Protein AF-T0HQ98-F1 (afdb_monomer)

Radius of gyration: 14.95 Å; Cα contacts (8 Å, |Δi|>4): 77; chains: 1; bounding box: 29×16×47 Å

Organism: NCBI:txid1096930

Solvent-accessible surface area (backbone atoms only — not comparable to full-atom values): 3412 Å² total; per-residue (Å²): 115,47,70,70,48,32,63,55,30,53,43,43,30,67,76,68,12,58,91,39,38,57,53,64,91,39,85,64,21,30,30,50,57,40,51,50,49,33,52,52,29,50,53,61,39,28,51,60,83,59,97,62,25,68,70,71,85,84,95,129

Sequence (60 aa):
MALALIPLLLGTIVLVHGVNGFFFDGTGGGWEYPAFWSIALLVLALIGDGAHTLVPTRRN

pLDDT: mean 91.81, std 8.1, range [65.31, 98.44]

Mean predicted aligned error: 3.57 Å

Secondary structure (DSSP, 8-state):
-HHHHHHHHHHHIIIIITTT-SSTTSTT-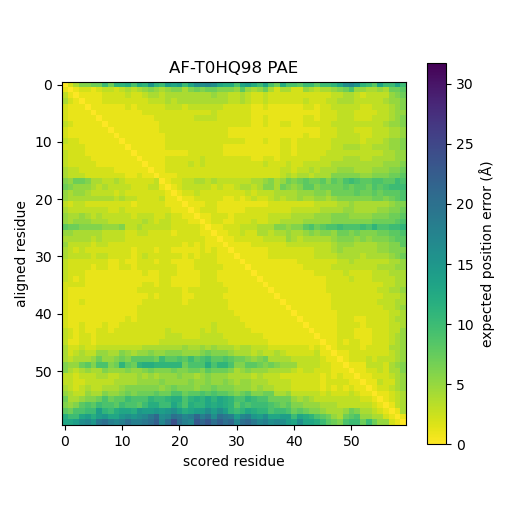-THHHHHHHHHHHHHHT-SSSSS-S------

Structure (mmCIF, N/CA/C/O backbone):
data_AF-T0HQ98-F1
#
_entry.id   AF-T0HQ98-F1
#
loop_
_atom_site.group_PDB
_atom_site.id
_atom_site.type_symbol
_atom_site.label_atom_id
_atom_site.label_alt_id
_atom_site.label_comp_id
_atom_site.label_asym_id
_atom_site.label_entity_id
_atom_site.label_seq_id
_atom_site.pdbx_PDB_ins_code
_atom_site.Cartn_x
_atom_site.Cartn_y
_atom_site.Cartn_z
_atom_site.occupancy
_atom_site.B_iso_or_equiv
_atom_site.auth_seq_id
_atom_site.auth_comp_id
_atom_site.auth_asym_id
_atom_site.auth_atom_id
_atom_site.pdbx_PDB_model_num
ATOM 1 N N . MET A 1 1 ? 2.588 -7.336 10.842 1.00 72.31 1 MET A N 1
ATOM 2 C CA . MET A 1 1 ? 3.601 -7.641 9.805 1.00 72.31 1 MET A CA 1
ATOM 3 C C . MET A 1 1 ? 3.252 -7.082 8.428 1.00 72.31 1 MET A C 1
ATOM 5 O O . MET A 1 1 ? 4.169 -6.638 7.757 1.00 72.31 1 MET A O 1
ATOM 9 N N . ALA A 1 2 ? 1.974 -6.995 8.030 1.00 86.38 2 ALA A N 1
ATOM 10 C CA . ALA A 1 2 ? 1.582 -6.461 6.716 1.00 86.38 2 ALA A CA 1
ATOM 11 C C . ALA A 1 2 ? 2.122 -5.046 6.399 1.00 86.38 2 ALA A C 1
ATOM 13 O O . ALA A 1 2 ? 2.719 -4.855 5.345 1.00 86.38 2 ALA A O 1
ATOM 14 N N . LEU A 1 3 ? 2.011 -4.080 7.325 1.00 93.19 3 LEU A N 1
ATOM 15 C CA . LEU A 1 3 ? 2.494 -2.706 7.096 1.00 93.19 3 LEU A CA 1
ATOM 16 C C . LEU A 1 3 ? 4.000 -2.614 6.810 1.00 93.19 3 LEU A C 1
ATOM 18 O O . LEU A 1 3 ? 4.420 -1.756 6.045 1.00 93.19 3 LEU A O 1
ATOM 22 N N . ALA A 1 4 ? 4.814 -3.498 7.393 1.00 95.25 4 ALA A N 1
ATOM 23 C CA . ALA A 1 4 ? 6.267 -3.471 7.217 1.00 95.25 4 ALA A CA 1
ATOM 24 C C . ALA A 1 4 ? 6.700 -3.873 5.797 1.00 95.25 4 ALA A C 1
ATOM 26 O O . ALA A 1 4 ? 7.775 -3.486 5.348 1.00 95.25 4 ALA A O 1
ATOM 27 N N . LEU A 1 5 ? 5.862 -4.628 5.084 1.00 96.56 5 LEU A N 1
ATOM 28 C CA . LEU A 1 5 ? 6.139 -5.051 3.714 1.00 96.56 5 LEU A CA 1
ATOM 29 C C . LEU A 1 5 ? 5.769 -3.980 2.681 1.00 96.56 5 LEU A C 1
ATOM 31 O O . LEU A 1 5 ? 6.298 -4.013 1.576 1.00 96.56 5 LEU A O 1
ATOM 35 N N . ILE A 1 6 ? 4.921 -3.003 3.025 1.00 98.19 6 ILE A N 1
ATOM 36 C CA . ILE A 1 6 ? 4.514 -1.949 2.084 1.00 98.19 6 ILE A CA 1
ATOM 37 C C . ILE A 1 6 ? 5.722 -1.103 1.637 1.00 98.19 6 ILE A C 1
ATOM 39 O O . ILE A 1 6 ? 5.935 -1.004 0.431 1.00 98.19 6 ILE A O 1
ATOM 43 N N . PRO A 1 7 ? 6.579 -0.554 2.529 1.00 97.81 7 PRO A N 1
ATOM 44 C CA . PRO A 1 7 ? 7.764 0.191 2.098 1.00 97.81 7 PRO A CA 1
ATOM 45 C C . PRO A 1 7 ? 8.733 -0.643 1.256 1.00 97.81 7 PRO A C 1
ATOM 47 O O . PRO A 1 7 ? 9.344 -0.114 0.334 1.00 97.81 7 PRO A O 1
ATOM 50 N N . LEU A 1 8 ? 8.853 -1.945 1.542 1.00 97.38 8 LEU A N 1
ATOM 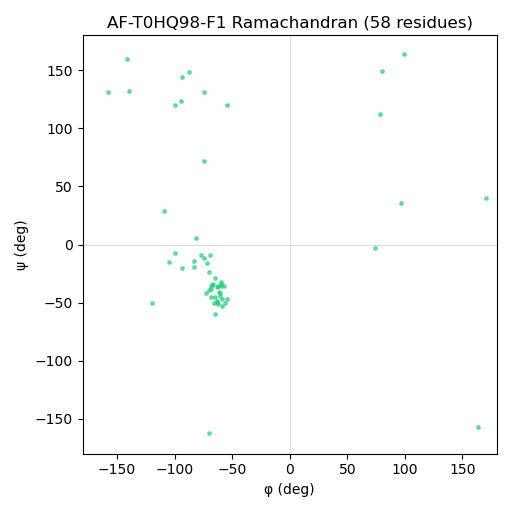51 C CA . LEU A 1 8 ? 9.675 -2.858 0.750 1.00 97.38 8 LEU A CA 1
ATOM 52 C C . LEU A 1 8 ? 9.148 -2.964 -0.687 1.00 97.38 8 LEU A C 1
ATOM 54 O O . LEU A 1 8 ? 9.919 -2.787 -1.625 1.00 97.38 8 LEU A O 1
ATOM 58 N N . LEU A 1 9 ? 7.846 -3.207 -0.862 1.00 97.94 9 LEU A N 1
ATOM 59 C CA . LEU A 1 9 ? 7.223 -3.336 -2.182 1.00 97.94 9 LEU A CA 1
ATOM 60 C C . LEU A 1 9 ? 7.198 -2.007 -2.946 1.00 97.94 9 LEU A C 1
ATOM 62 O O . LEU A 1 9 ? 7.471 -1.983 -4.140 1.00 97.94 9 LEU A O 1
ATOM 66 N N . LEU A 1 10 ? 6.957 -0.881 -2.272 1.00 98.19 10 LEU A N 1
ATOM 67 C CA . LEU A 1 10 ? 7.111 0.436 -2.896 1.00 98.19 10 LEU A CA 1
ATOM 68 C C . LEU A 1 10 ? 8.570 0.692 -3.311 1.00 98.19 10 LEU A C 1
ATOM 70 O O . LEU A 1 10 ? 8.826 1.254 -4.375 1.00 98.19 10 LEU A O 1
ATOM 74 N N . GLY A 1 11 ? 9.529 0.219 -2.513 1.00 97.75 11 GLY A N 1
ATOM 75 C CA . GLY A 1 11 ? 10.947 0.230 -2.852 1.00 97.75 11 GLY A CA 1
ATOM 76 C C . GLY A 1 11 ? 11.259 -0.571 -4.116 1.00 97.75 11 GLY A C 1
ATOM 77 O O . GLY A 1 11 ? 12.006 -0.080 -4.957 1.00 97.75 11 GLY A O 1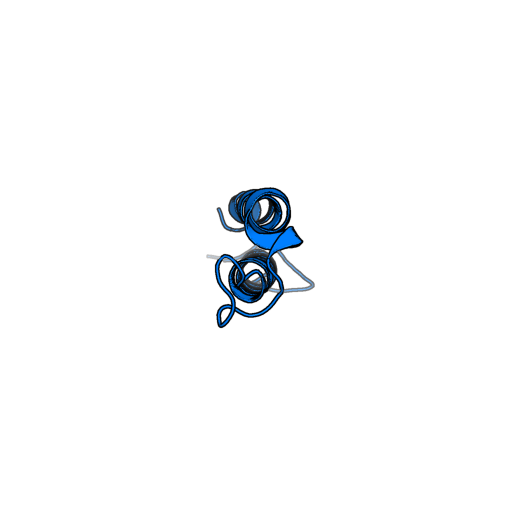
ATOM 78 N N . THR A 1 12 ? 10.666 -1.754 -4.314 1.00 96.81 12 THR A N 1
ATOM 79 C CA . THR A 1 12 ? 10.886 -2.525 -5.553 1.00 96.81 12 THR A CA 1
ATOM 80 C C . THR A 1 12 ? 10.278 -1.839 -6.775 1.00 96.81 12 THR A C 1
ATOM 82 O O . THR A 1 12 ? 10.889 -1.862 -7.844 1.00 96.81 12 THR A O 1
ATOM 85 N N . ILE A 1 13 ? 9.138 -1.152 -6.624 1.00 97.62 13 ILE A N 1
ATOM 86 C CA . ILE A 1 13 ? 8.576 -0.313 -7.692 1.00 97.62 13 ILE A CA 1
ATOM 87 C C . ILE A 1 13 ? 9.591 0.760 -8.093 1.00 97.62 13 ILE A C 1
ATOM 89 O O . ILE A 1 13 ? 9.934 0.857 -9.264 1.00 97.62 13 ILE A O 1
ATOM 93 N N . VAL A 1 14 ? 10.113 1.542 -7.145 1.00 97.00 14 VAL A N 1
ATOM 94 C CA . VAL A 1 14 ? 10.989 2.685 -7.465 1.00 97.00 14 VAL A CA 1
ATOM 95 C C . VAL A 1 14 ? 12.383 2.247 -7.921 1.00 97.00 14 VAL A C 1
ATOM 97 O O . VAL A 1 14 ? 12.929 2.823 -8.858 1.00 97.00 14 VAL A O 1
ATOM 100 N N . LEU A 1 15 ? 12.969 1.246 -7.262 1.00 96.06 15 LEU A N 1
ATOM 101 C CA . LEU A 1 15 ? 14.381 0.892 -7.428 1.00 96.06 15 LEU A CA 1
ATOM 102 C C . LEU A 1 15 ? 14.628 -0.205 -8.469 1.00 96.06 15 LEU A C 1
ATOM 104 O O . LEU A 1 15 ? 15.756 -0.329 -8.939 1.00 96.06 15 LEU A O 1
ATOM 108 N N . VAL A 1 16 ? 13.616 -1.011 -8.811 1.00 94.25 16 VAL A N 1
ATOM 109 C CA . VAL A 1 16 ? 13.786 -2.177 -9.698 1.00 94.25 16 VAL A CA 1
ATOM 110 C C . VAL A 1 16 ? 12.933 -2.062 -10.959 1.00 94.25 16 VAL A C 1
ATOM 112 O O . VAL A 1 16 ? 13.459 -2.215 -12.058 1.00 94.25 16 VAL A O 1
ATOM 115 N N . HIS A 1 17 ? 11.636 -1.769 -10.825 1.00 93.06 17 HIS A N 1
ATOM 116 C CA . HIS A 1 17 ? 10.685 -1.884 -11.943 1.00 93.06 17 HIS A CA 1
ATOM 117 C C . HIS A 1 17 ? 10.263 -0.549 -12.572 1.00 93.06 17 HIS A C 1
ATOM 119 O O . HIS A 1 17 ? 9.712 -0.538 -13.672 1.00 93.06 17 HIS A O 1
ATOM 125 N N . GLY A 1 18 ? 10.511 0.580 -11.908 1.00 89.75 18 GLY A N 1
ATOM 126 C CA . GLY A 1 18 ? 9.899 1.868 -12.247 1.00 89.75 18 GLY A CA 1
ATOM 127 C C . GLY A 1 18 ? 10.202 2.348 -13.664 1.00 89.75 18 GLY A C 1
ATOM 128 O O . GLY A 1 18 ? 9.325 2.896 -14.326 1.00 89.75 18 GLY A O 1
ATOM 129 N N . VAL A 1 19 ? 11.413 2.081 -14.159 1.00 93.69 19 VAL A N 1
ATOM 130 C CA . VAL A 1 19 ? 11.827 2.425 -15.532 1.00 93.69 19 VAL A CA 1
ATOM 131 C C . VAL A 1 19 ? 11.399 1.393 -16.581 1.00 93.69 19 VAL A C 1
ATOM 133 O O . VAL A 1 19 ? 11.438 1.694 -17.770 1.00 93.69 19 VAL A O 1
ATOM 136 N N . ASN A 1 20 ? 10.974 0.198 -16.163 1.00 94.38 20 ASN A N 1
ATOM 137 C CA . ASN A 1 20 ? 10.687 -0.932 -17.051 1.00 94.38 20 ASN A CA 1
ATOM 138 C C . ASN A 1 20 ? 9.187 -1.109 -17.362 1.00 94.38 20 ASN A C 1
ATOM 140 O O . ASN A 1 20 ? 8.834 -1.908 -18.224 1.00 94.38 20 ASN A O 1
ATOM 144 N N . GLY A 1 21 ? 8.302 -0.354 -16.701 1.00 93.25 21 GLY A N 1
ATOM 145 C CA . GLY A 1 21 ? 6.878 -0.276 -17.048 1.00 93.25 21 GLY A CA 1
ATOM 146 C C . GLY A 1 21 ? 5.940 -1.139 -16.198 1.00 93.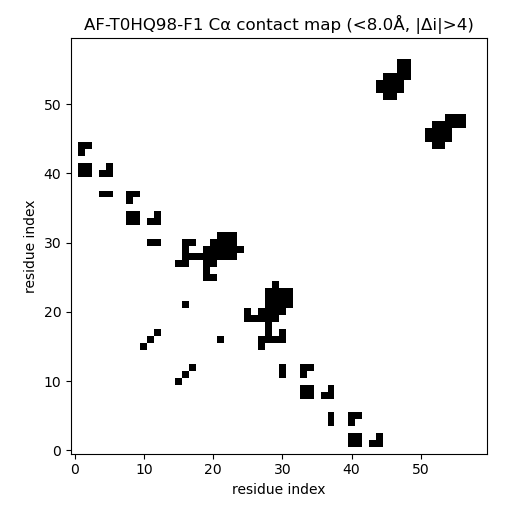25 21 GLY A C 1
ATOM 147 O O . GLY A 1 21 ? 6.357 -2.013 -15.442 1.00 93.25 21 GLY A O 1
ATOM 148 N N . PHE A 1 22 ? 4.643 -0.821 -16.288 1.00 95.50 22 PHE A N 1
ATOM 149 C CA . PHE A 1 22 ? 3.583 -1.362 -15.423 1.00 95.50 22 PHE A CA 1
ATOM 150 C C . PHE A 1 22 ? 3.359 -2.856 -15.576 1.00 95.50 22 PHE A C 1
ATOM 152 O O . PHE A 1 22 ? 3.276 -3.537 -14.564 1.00 95.50 22 PHE A O 1
ATOM 15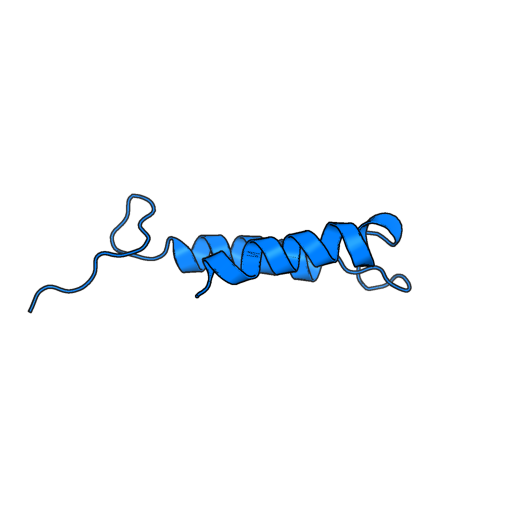9 N N . PHE A 1 23 ? 3.298 -3.349 -16.808 1.00 96.50 23 PHE A N 1
ATOM 160 C CA . PHE A 1 23 ? 2.954 -4.734 -17.093 1.00 96.50 23 PHE A CA 1
ATOM 1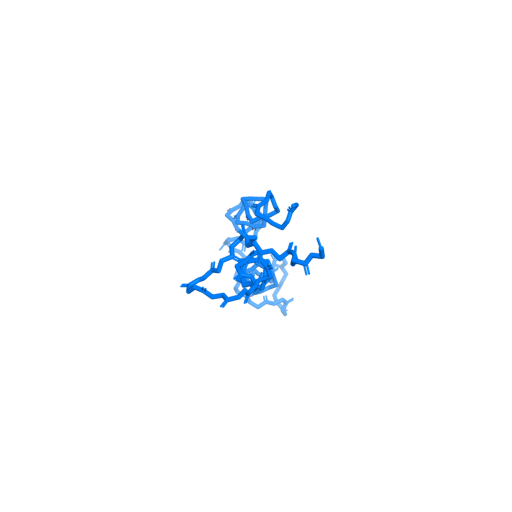61 C C . PHE A 1 23 ? 4.176 -5.662 -17.084 1.00 96.50 23 PHE A C 1
ATOM 163 O O . PHE A 1 23 ? 5.289 -5.259 -17.431 1.00 96.50 23 PHE A O 1
ATOM 170 N N . PHE A 1 24 ? 3.954 -6.914 -16.691 1.00 93.62 24 PHE A N 1
ATOM 171 C CA . PHE A 1 24 ? 4.962 -7.976 -16.616 1.00 93.62 24 PHE A CA 1
ATOM 172 C C . PHE A 1 24 ? 5.383 -8.560 -17.967 1.00 93.62 24 PHE A C 1
ATOM 174 O O . PHE A 1 24 ? 6.331 -9.342 -18.035 1.00 93.62 24 PHE A O 1
ATOM 181 N N . ASP A 1 25 ? 4.651 -8.237 -19.029 1.00 93.94 25 ASP A N 1
ATOM 182 C CA . ASP A 1 25 ? 4.899 -8.725 -20.384 1.00 93.94 25 ASP A CA 1
ATOM 183 C C . ASP A 1 25 ? 6.147 -8.090 -21.027 1.00 93.94 25 ASP A C 1
ATOM 185 O O . ASP A 1 25 ? 6.688 -8.629 -21.994 1.00 93.94 25 ASP A O 1
ATOM 189 N N . GLY A 1 26 ? 6.644 -6.986 -20.460 1.00 90.94 26 GLY A N 1
ATOM 190 C CA . GLY A 1 26 ? 7.918 -6.362 -20.802 1.00 90.94 26 GLY A CA 1
ATOM 191 C C . GLY A 1 26 ? 9.083 -6.831 -19.923 1.00 90.94 26 GLY A C 1
ATOM 192 O O . GLY A 1 26 ? 8.950 -7.037 -18.717 1.00 90.94 26 GLY A O 1
ATOM 193 N N . THR A 1 27 ? 10.277 -6.945 -20.514 1.00 94.56 27 THR A N 1
ATOM 194 C CA . THR A 1 27 ? 11.512 -7.289 -19.791 1.00 94.56 27 THR A CA 1
ATOM 195 C C . THR A 1 27 ? 11.760 -6.340 -18.618 1.00 94.56 27 THR A C 1
ATOM 197 O O . THR A 1 27 ? 11.924 -5.138 -18.804 1.00 94.56 27 THR A O 1
ATOM 200 N N . GLY A 1 28 ? 11.829 -6.893 -17.404 1.00 91.88 28 GLY A N 1
ATOM 201 C CA . GLY A 1 28 ? 12.082 -6.131 -16.176 1.00 91.88 28 GLY A CA 1
ATOM 202 C C . GLY A 1 28 ? 10.895 -5.296 -15.683 1.00 91.88 28 GLY A C 1
ATOM 203 O O . GLY A 1 28 ? 11.016 -4.670 -14.626 1.00 91.88 28 GLY A O 1
ATOM 204 N N . GLY A 1 29 ? 9.777 -5.276 -16.419 1.00 96.19 29 GLY A N 1
ATOM 205 C CA . GLY A 1 29 ? 8.537 -4.611 -16.032 1.00 96.19 29 GLY A CA 1
ATOM 206 C C . GLY A 1 29 ? 7.851 -5.328 -14.876 1.00 96.19 29 GLY A C 1
ATOM 207 O O . GLY A 1 29 ? 8.458 -6.135 -14.166 1.00 96.19 29 GLY A O 1
ATOM 208 N N . GLY A 1 30 ? 6.573 -5.039 -14.686 1.00 97.06 30 GLY A N 1
ATOM 209 C CA . GLY A 1 30 ? 5.752 -5.783 -13.746 1.00 97.06 30 GLY A CA 1
ATOM 210 C C . GLY A 1 30 ? 5.610 -5.124 -12.371 1.00 97.06 30 GLY A C 1
ATOM 211 O O . GLY A 1 30 ? 5.595 -5.811 -11.344 1.00 97.06 30 GLY A O 1
ATOM 212 N N . TRP A 1 31 ? 5.554 -3.786 -12.316 1.00 96.94 31 TRP A N 1
ATOM 213 C CA . TRP A 1 31 ? 5.275 -3.103 -11.049 1.00 96.94 31 TRP A CA 1
ATOM 214 C C . TRP A 1 31 ? 3.791 -3.148 -10.642 1.00 96.94 31 TRP A C 1
ATOM 216 O O . TRP A 1 31 ? 3.477 -2.824 -9.494 1.00 96.94 31 TRP A O 1
ATOM 226 N N . GLU A 1 32 ? 2.888 -3.619 -11.513 1.00 97.88 32 GLU A N 1
ATOM 227 C CA . GLU A 1 32 ? 1.497 -3.937 -11.168 1.00 97.88 32 GLU A CA 1
ATOM 228 C C . GLU A 1 32 ? 1.401 -4.961 -10.032 1.00 97.88 32 GLU A C 1
ATOM 230 O O . GLU A 1 32 ? 0.546 -4.814 -9.157 1.00 97.88 32 GLU A O 1
ATOM 235 N N . TYR A 1 33 ? 2.317 -5.933 -9.968 1.00 96.75 33 TYR A N 1
ATOM 236 C CA . TYR A 1 33 ? 2.370 -6.911 -8.878 1.00 96.75 33 TYR A CA 1
ATOM 237 C C . TYR A 1 33 ? 2.690 -6.291 -7.506 1.00 96.75 33 TYR A C 1
ATOM 239 O O . TYR A 1 33 ? 1.864 -6.424 -6.597 1.00 96.75 33 TYR A O 1
ATOM 247 N N . PRO A 1 34 ? 3.839 -5.619 -7.282 1.00 97.75 34 PRO A N 1
ATOM 248 C CA . PRO A 1 34 ? 4.124 -4.978 -6.001 1.00 97.75 34 PRO A CA 1
ATOM 249 C C . PRO A 1 34 ? 3.157 -3.829 -5.683 1.00 97.75 34 PRO A C 1
ATOM 251 O O . PRO A 1 34 ? 2.872 -3.610 -4.504 1.00 97.75 34 PRO A O 1
ATOM 254 N N . ALA A 1 35 ? 2.595 -3.135 -6.682 1.00 97.88 35 ALA A N 1
ATOM 255 C CA . ALA A 1 35 ? 1.550 -2.133 -6.457 1.00 97.88 35 ALA A CA 1
ATOM 256 C C . ALA A 1 35 ? 0.259 -2.772 -5.929 1.00 97.88 35 ALA A C 1
ATOM 258 O O . ALA A 1 35 ? -0.259 -2.354 -4.889 1.00 97.88 35 ALA A O 1
ATOM 259 N N . PHE A 1 36 ? -0.221 -3.828 -6.593 1.00 98.25 36 PHE A N 1
ATOM 260 C CA . PHE A 1 36 ? -1.375 -4.604 -6.147 1.00 98.25 36 PHE A CA 1
ATOM 261 C C . PHE A 1 36 ? -1.162 -5.137 -4.731 1.00 98.25 36 PHE A C 1
ATOM 263 O O . PHE A 1 36 ? -2.002 -4.924 -3.857 1.00 98.25 36 PHE A O 1
ATOM 270 N N . TRP A 1 37 ? -0.017 -5.772 -4.475 1.00 98.19 37 TRP A N 1
ATOM 271 C CA . TRP A 1 37 ? 0.278 -6.336 -3.163 1.00 98.19 37 TRP A CA 1
ATOM 272 C C . TRP A 1 37 ? 0.435 -5.271 -2.081 1.00 98.19 37 TRP A C 1
ATOM 274 O O . TRP A 1 37 ? 0.005 -5.505 -0.957 1.00 98.19 37 TRP A O 1
ATOM 284 N N . SER A 1 38 ? 0.963 -4.087 -2.398 1.00 98.44 38 SER A N 1
ATOM 285 C CA . SER A 1 38 ? 1.009 -2.965 -1.449 1.00 98.44 38 SER A CA 1
ATOM 286 C C . SER A 1 38 ? -0.394 -2.541 -1.012 1.00 98.44 38 SER A C 1
ATOM 288 O O . SER A 1 38 ? -0.644 -2.367 0.181 1.00 98.44 38 SER A O 1
ATOM 290 N N . ILE A 1 39 ? -1.330 -2.435 -1.960 1.00 98.25 39 ILE A N 1
ATOM 291 C CA . ILE A 1 39 ? -2.732 -2.095 -1.679 1.00 98.25 39 ILE A CA 1
ATOM 292 C C . ILE A 1 39 ? -3.416 -3.233 -0.919 1.00 98.25 39 ILE A C 1
ATOM 294 O O . ILE A 1 39 ? -4.080 -2.988 0.086 1.00 98.25 39 ILE A O 1
ATOM 298 N N . ALA A 1 40 ? -3.224 -4.480 -1.346 1.00 98.19 40 ALA A N 1
ATOM 299 C CA . ALA A 1 40 ? -3.798 -5.645 -0.681 1.00 98.19 40 ALA A CA 1
ATOM 300 C C . ALA A 1 40 ? -3.297 -5.777 0.764 1.00 98.19 40 ALA A C 1
ATOM 302 O O . ALA A 1 40 ? -4.085 -6.059 1.661 1.00 98.19 40 ALA A O 1
ATOM 303 N N . LEU A 1 41 ? -2.010 -5.520 1.013 1.00 97.88 41 LEU A N 1
ATOM 304 C CA . LEU A 1 41 ? -1.432 -5.509 2.355 1.00 97.88 41 LEU A CA 1
ATOM 305 C C . LEU A 1 41 ? -1.945 -4.344 3.191 1.00 97.88 41 LEU A C 1
ATOM 307 O O . LEU A 1 41 ? -2.148 -4.526 4.387 1.00 97.88 41 LEU A O 1
ATOM 311 N N . LEU A 1 42 ? -2.179 -3.175 2.592 1.00 96.88 42 LEU A N 1
ATOM 312 C CA . LEU A 1 42 ? -2.812 -2.054 3.280 1.00 96.88 42 LEU A CA 1
ATOM 313 C C . LEU A 1 42 ? -4.238 -2.419 3.709 1.00 96.88 42 LEU A C 1
ATOM 315 O O . LEU A 1 42 ? -4.578 -2.269 4.878 1.00 96.88 42 LEU A O 1
ATOM 319 N N . VAL A 1 43 ? -5.037 -2.977 2.797 1.00 96.38 43 VAL A N 1
ATOM 320 C CA . VAL A 1 43 ? -6.390 -3.475 3.092 1.00 96.38 43 VAL A CA 1
ATOM 321 C C . VAL A 1 43 ? -6.349 -4.553 4.174 1.00 96.38 43 VAL A C 1
ATOM 323 O O . VAL A 1 43 ? -7.108 -4.483 5.136 1.00 96.38 43 VAL A O 1
ATOM 326 N N . LEU A 1 44 ? -5.431 -5.516 4.053 1.00 95.25 44 LEU A N 1
ATOM 327 C CA . LEU A 1 44 ? -5.250 -6.590 5.027 1.00 95.25 44 LEU A CA 1
ATOM 328 C C . LEU A 1 44 ? -4.842 -6.051 6.396 1.00 95.25 44 LEU A C 1
ATOM 330 O O . LEU A 1 44 ? -5.239 -6.600 7.415 1.00 95.25 44 LEU A O 1
ATOM 334 N N . ALA A 1 45 ? -4.037 -4.996 6.439 1.00 94.44 45 ALA A N 1
ATOM 335 C CA . ALA A 1 45 ? -3.635 -4.399 7.696 1.00 94.44 45 ALA A CA 1
ATOM 336 C C . ALA A 1 45 ? -4.830 -3.690 8.365 1.00 94.44 45 ALA A C 1
ATOM 338 O O . ALA A 1 45 ? -5.022 -3.816 9.568 1.00 94.44 45 ALA A O 1
ATOM 339 N N . LEU A 1 46 ? -5.681 -3.023 7.589 1.00 94.75 46 LEU A N 1
ATOM 340 C CA . LEU A 1 46 ? -6.856 -2.284 8.069 1.00 94.75 46 LEU A CA 1
ATOM 341 C C . LEU A 1 46 ? -8.093 -3.170 8.329 1.00 94.75 46 LEU A C 1
ATOM 343 O O . LEU A 1 46 ? -9.179 -2.646 8.590 1.00 94.75 46 LEU A O 1
ATOM 347 N N . ILE A 1 47 ? -7.962 -4.495 8.219 1.00 92.62 47 ILE A N 1
ATOM 348 C CA . ILE A 1 47 ? -9.084 -5.423 8.375 1.00 92.62 47 ILE A CA 1
ATOM 349 C C . ILE A 1 47 ? -9.476 -5.565 9.857 1.00 92.62 47 ILE A C 1
ATOM 351 O O . ILE A 1 47 ? -8.626 -5.800 10.715 1.00 92.62 47 ILE A O 1
ATOM 355 N N . GLY A 1 48 ? -10.770 -5.448 10.172 1.00 91.69 48 GLY A N 1
ATOM 356 C CA . GLY A 1 48 ? -11.277 -5.527 11.548 1.00 91.69 48 GLY A CA 1
ATOM 357 C C . GLY A 1 48 ? -12.695 -4.972 11.697 1.00 91.69 48 GLY A C 1
ATOM 358 O O . GLY A 1 48 ? -13.433 -4.879 10.718 1.00 91.69 48 GLY A O 1
ATOM 359 N N . ASP A 1 49 ? -13.054 -4.558 12.914 1.00 91.69 49 ASP A N 1
ATOM 360 C CA . ASP A 1 49 ? -14.411 -4.120 13.296 1.00 91.69 49 ASP A CA 1
ATOM 361 C C . ASP A 1 49 ? -14.852 -2.774 12.653 1.00 91.69 49 ASP A C 1
ATOM 363 O O . ASP A 1 49 ? -16.021 -2.400 12.736 1.00 91.69 49 ASP A O 1
ATOM 367 N N . GLY A 1 50 ? -13.929 -2.060 11.982 1.00 81.69 50 GLY A N 1
ATOM 368 C CA . GLY A 1 50 ? -14.147 -0.773 11.287 1.00 81.69 50 GLY A CA 1
ATOM 369 C C . GLY A 1 50 ? -14.157 0.436 12.242 1.00 81.69 50 GLY A C 1
ATOM 370 O O . GLY A 1 50 ? -14.485 0.308 13.407 1.00 81.69 50 GLY A O 1
ATOM 371 N N . ALA A 1 51 ? -13.762 1.662 11.899 1.00 76.19 51 ALA A N 1
ATOM 372 C CA . ALA A 1 51 ? -13.853 2.388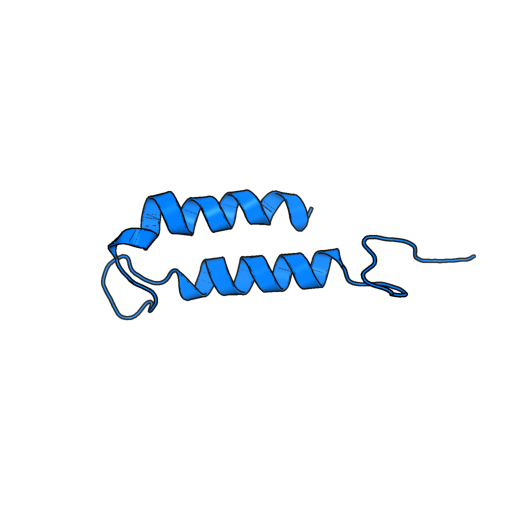 10.641 1.00 76.19 51 ALA A CA 1
ATOM 373 C C . ALA A 1 51 ? -12.514 2.604 9.905 1.00 76.19 51 ALA A C 1
ATOM 375 O O . ALA A 1 51 ? -12.390 3.610 9.228 1.00 76.19 51 ALA A O 1
ATOM 376 N N . HIS A 1 52 ? -11.526 1.713 10.065 1.00 82.00 52 HIS A N 1
ATOM 377 C CA . HIS A 1 52 ? -10.489 1.286 9.085 1.00 82.00 52 HIS A CA 1
ATOM 378 C C . HIS A 1 52 ? -9.442 0.413 9.814 1.00 82.00 52 HIS A C 1
ATOM 380 O O . HIS A 1 52 ? -8.238 0.629 9.705 1.00 82.00 52 HIS A O 1
ATOM 386 N N . THR A 1 53 ? -9.872 -0.461 10.724 1.00 83.44 53 THR A N 1
ATOM 387 C CA . THR A 1 53 ? -9.066 -0.596 11.939 1.00 83.44 53 THR A CA 1
ATOM 388 C C . THR A 1 53 ? -8.039 -1.723 11.931 1.00 83.44 53 THR A C 1
ATOM 390 O O . THR A 1 53 ? -8.369 -2.901 11.867 1.00 83.44 53 THR A O 1
ATOM 393 N N . LEU A 1 54 ? -6.791 -1.304 12.160 1.00 78.62 54 LEU A N 1
ATOM 394 C CA . LEU A 1 54 ? -5.604 -2.080 12.518 1.00 78.62 54 LEU A CA 1
ATOM 395 C C . LEU A 1 54 ? -5.661 -2.541 13.978 1.00 78.62 54 LEU A C 1
ATOM 397 O O . LEU A 1 54 ? -4.892 -2.069 14.815 1.00 78.62 54 LEU A O 1
ATOM 401 N N . VAL A 1 55 ? -6.549 -3.501 14.244 1.00 81.44 55 VAL A N 1
ATOM 402 C CA . VAL A 1 55 ? -6.823 -4.118 15.557 1.00 81.44 55 VAL A CA 1
ATOM 403 C C . VAL A 1 55 ? -7.716 -3.218 16.443 1.00 81.44 55 VAL A C 1
ATOM 405 O O . VAL A 1 55 ? -7.288 -2.151 16.872 1.00 81.44 55 VAL A O 1
ATOM 408 N N . PRO A 1 56 ? -8.972 -3.618 16.738 1.00 73.19 56 PRO A N 1
ATOM 409 C CA . PRO A 1 56 ? -9.169 -4.429 17.934 1.00 73.19 56 PRO A CA 1
ATOM 410 C C . PRO A 1 56 ? -10.168 -5.554 17.717 1.00 73.19 56 PRO A C 1
ATOM 412 O O . PRO A 1 56 ? -11.260 -5.385 17.206 1.00 73.19 5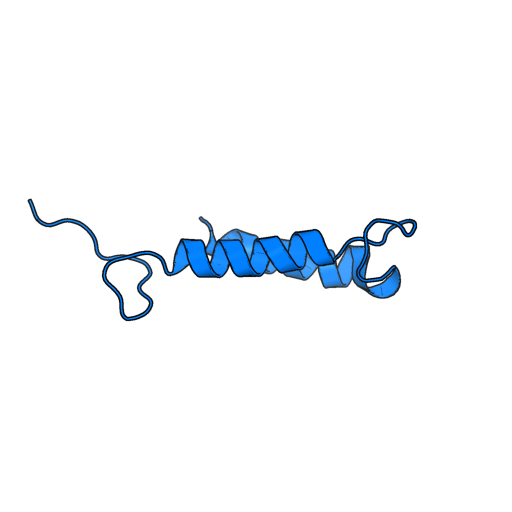6 PRO A O 1
ATOM 415 N N . THR A 1 57 ? -9.785 -6.735 18.144 1.00 78.44 57 THR A N 1
ATOM 416 C CA . THR A 1 57 ? -10.592 -7.951 18.069 1.00 78.44 57 THR A CA 1
ATOM 417 C C . THR A 1 57 ? -9.957 -8.830 19.156 1.00 78.44 57 THR A C 1
ATOM 419 O O . THR A 1 57 ? -8.733 -8.860 19.229 1.00 78.44 57 THR A O 1
ATOM 422 N N . ARG A 1 58 ? -10.585 -9.503 20.124 1.00 77.56 58 ARG A N 1
ATOM 423 C CA . ARG A 1 58 ? -11.915 -10.082 20.373 1.00 77.56 58 ARG A CA 1
ATOM 424 C C . ARG A 1 58 ? -12.270 -9.833 21.865 1.00 77.56 58 ARG A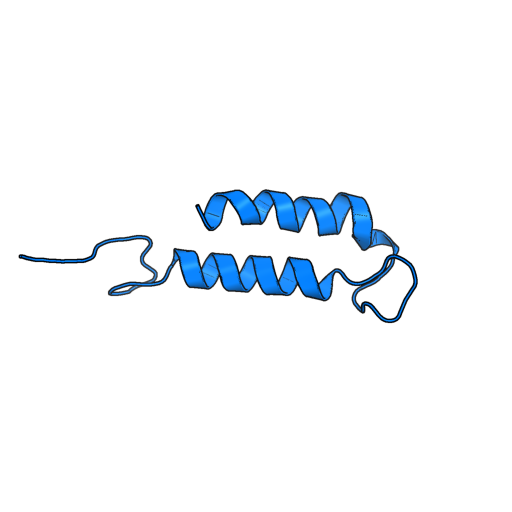 C 1
ATOM 426 O O . ARG A 1 58 ? -11.353 -9.653 22.665 1.00 77.56 58 ARG A O 1
ATOM 433 N N . ARG A 1 59 ? -13.551 -9.874 22.264 1.00 73.38 59 ARG A N 1
ATOM 434 C CA . ARG A 1 59 ? -13.957 -9.912 23.690 1.00 73.38 59 ARG A CA 1
ATOM 435 C C . ARG A 1 59 ? -14.298 -11.343 24.108 1.00 73.38 59 ARG A C 1
ATOM 437 O O . ARG A 1 59 ? -15.234 -11.912 23.547 1.00 73.38 59 ARG A O 1
ATOM 444 N N . ASN A 1 60 ? -13.573 -11.855 25.102 1.00 65.31 60 ASN A N 1
ATOM 445 C CA . ASN A 1 60 ? -13.872 -13.087 25.831 1.00 65.31 60 ASN A CA 1
ATOM 446 C C . ASN A 1 60 ? -13.845 -12.775 27.326 1.00 65.31 60 ASN A C 1
ATOM 448 O O . ASN A 1 60 ? -12.881 -12.087 27.734 1.00 65.31 60 ASN A O 1
#

Foldseek 3Di:
DLQVCLVVLVCCCVPFAVVQECPPVTDSHNNVVSVVSSVVSCQVCQDDPDPRDNDDDDDD